Protein AF-A0AA39Q455-F1 (afdb_monomer_lite)

InterPro domains:
  IPR010255 Haem peroxidase superfamily [SSF48113] (11-137)
  IPR037120 Haem peroxidase domain superfamily, animal type [G3DSA:1.10.640.10] (2-141)

Structure (mmCIF, N/CA/C/O backbone):
data_AF-A0AA39Q455-F1
#
_entry.id   AF-A0AA39Q455-F1
#
loop_
_atom_site.group_PDB
_atom_site.id
_atom_site.type_symbol
_atom_site.label_atom_id
_atom_site.label_alt_id
_atom_site.label_comp_id
_atom_site.label_asym_id
_atom_site.label_entity_id
_atom_site.label_seq_id
_atom_site.pdbx_PDB_ins_code
_atom_site.Cartn_x
_atom_site.Cartn_y
_atom_site.Cartn_z
_atom_site.occupancy
_atom_site.B_iso_or_equiv
_atom_site.auth_seq_id
_atom_site.auth_comp_id
_atom_site.auth_asym_id
_atom_site.auth_atom_id
_atom_site.pdbx_PDB_model_num
ATOM 1 N N . MET A 1 1 ? 7.838 -0.134 3.500 1.00 52.12 1 MET A N 1
ATOM 2 C CA . MET A 1 1 ? 7.263 0.595 2.333 1.00 52.12 1 MET A CA 1
ATOM 3 C C . MET A 1 1 ? 6.695 1.902 2.846 1.00 52.12 1 MET A C 1
ATOM 5 O O . MET A 1 1 ? 5.846 1.881 3.728 1.00 52.12 1 MET A O 1
ATOM 9 N N . LYS A 1 2 ? 7.155 3.036 2.317 1.00 55.38 2 LYS A N 1
ATOM 10 C CA . LYS A 1 2 ? 6.952 4.347 2.952 1.00 55.38 2 LYS A CA 1
ATOM 11 C C . LYS A 1 2 ? 5.526 4.911 2.925 1.00 55.38 2 LYS A C 1
ATOM 13 O O . LYS A 1 2 ? 5.306 5.979 3.478 1.00 55.38 2 LYS A O 1
ATOM 18 N N . LEU A 1 3 ? 4.559 4.200 2.336 1.00 59.50 3 LEU A N 1
ATOM 19 C CA . LEU A 1 3 ? 3.139 4.492 2.567 1.00 59.50 3 LEU A CA 1
ATOM 20 C C . LEU A 1 3 ? 2.754 4.292 4.040 1.00 59.50 3 LEU A C 1
ATOM 22 O O . LEU A 1 3 ? 1.844 4.949 4.521 1.00 59.50 3 LEU A O 1
ATOM 26 N N . TYR A 1 4 ? 3.452 3.408 4.756 1.00 62.34 4 TYR A N 1
ATOM 27 C CA . TYR A 1 4 ? 3.014 2.923 6.065 1.00 62.34 4 TYR A CA 1
ATOM 28 C C . TYR A 1 4 ? 4.006 3.166 7.211 1.00 62.34 4 TYR A C 1
ATOM 30 O O . TYR A 1 4 ? 3.721 2.801 8.345 1.00 62.34 4 TYR A O 1
ATOM 38 N N . GLU A 1 5 ? 5.185 3.727 6.932 1.00 60.44 5 GLU A N 1
ATOM 39 C CA . GLU A 1 5 ? 6.242 3.960 7.928 1.00 60.44 5 GLU A CA 1
ATOM 40 C C . GLU A 1 5 ? 6.511 5.461 8.066 1.00 60.44 5 GLU A C 1
ATOM 42 O O . GLU A 1 5 ? 7.233 6.026 7.245 1.00 60.44 5 GLU A O 1
ATOM 47 N N . SER A 1 6 ? 5.877 6.109 9.054 1.00 55.78 6 SER A N 1
ATOM 48 C CA . SER A 1 6 ? 6.218 7.420 9.658 1.00 55.78 6 SER A CA 1
ATOM 49 C C . SER A 1 6 ? 5.023 7.974 10.454 1.00 55.78 6 SER A C 1
ATOM 51 O O . SER A 1 6 ? 3.906 7.479 10.311 1.00 55.78 6 SER A O 1
ATOM 53 N N . GLU A 1 7 ? 5.221 9.056 11.220 1.00 60.59 7 GLU A N 1
ATOM 54 C CA . GLU A 1 7 ? 4.127 9.876 11.781 1.00 60.59 7 GLU A CA 1
ATOM 55 C C . GLU A 1 7 ? 3.102 10.310 10.712 1.00 60.59 7 GLU A C 1
ATOM 57 O O . GLU A 1 7 ? 1.908 10.431 10.993 1.00 60.59 7 GLU A O 1
ATOM 62 N N . GLY A 1 8 ? 3.542 10.458 9.456 1.00 65.88 8 GLY A N 1
ATOM 63 C CA . GLY A 1 8 ? 2.684 10.796 8.322 1.00 65.88 8 GLY A CA 1
ATOM 64 C C . GLY A 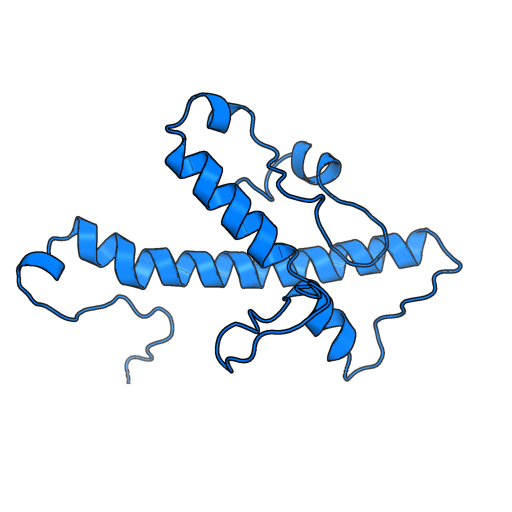1 8 ? 1.677 9.706 7.941 1.00 65.88 8 GLY A C 1
ATOM 65 O O . GLY A 1 8 ? 0.649 10.021 7.344 1.00 65.88 8 GLY A O 1
ATOM 66 N N . ALA A 1 9 ? 1.901 8.444 8.331 1.00 69.50 9 ALA A N 1
ATOM 67 C CA . ALA A 1 9 ? 0.949 7.357 8.085 1.00 69.50 9 ALA A CA 1
ATOM 68 C C . ALA A 1 9 ? -0.388 7.585 8.814 1.00 69.50 9 ALA A C 1
ATOM 70 O O . ALA A 1 9 ? -1.439 7.181 8.327 1.00 69.50 9 ALA A O 1
ATOM 71 N N . THR A 1 10 ? -0.373 8.283 9.952 1.00 77.62 10 THR A N 1
ATOM 72 C CA . THR A 1 10 ? -1.593 8.623 10.700 1.00 77.62 10 THR A CA 1
ATOM 73 C C . THR A 1 10 ? -2.429 9.686 9.986 1.00 77.62 10 THR A C 1
ATOM 75 O O . THR A 1 10 ? -3.652 9.672 10.109 1.00 77.62 10 THR A O 1
ATOM 78 N N . LEU A 1 11 ? -1.789 10.587 9.231 1.00 82.19 11 LEU A N 1
ATOM 79 C CA . LEU A 1 11 ? -2.453 11.684 8.513 1.00 82.19 11 LEU A CA 1
ATOM 80 C C . LEU A 1 11 ? -3.237 11.191 7.294 1.00 82.19 11 LEU A C 1
ATOM 82 O O . LEU A 1 11 ? -4.275 11.747 6.952 1.00 82.19 11 LEU A O 1
ATOM 86 N N . ILE A 1 12 ? -2.745 10.140 6.640 1.00 85.44 12 ILE A N 1
ATOM 87 C CA . ILE A 1 12 ? -3.337 9.611 5.407 1.00 85.44 12 ILE A CA 1
ATOM 88 C C . ILE A 1 12 ? -4.484 8.614 5.649 1.00 85.44 12 ILE A C 1
ATOM 90 O O . ILE A 1 12 ? -5.101 8.158 4.688 1.00 85.44 12 ILE A O 1
ATOM 94 N N . ARG A 1 13 ? -4.776 8.263 6.907 1.00 86.88 13 ARG A N 1
ATOM 95 C CA . ARG A 1 13 ? -5.835 7.312 7.287 1.00 86.88 13 ARG A CA 1
ATOM 96 C C . ARG A 1 13 ? -7.176 8.015 7.496 1.00 86.88 13 ARG A C 1
ATOM 98 O O . ARG A 1 13 ? -7.215 9.109 8.056 1.00 86.88 13 ARG A O 1
ATOM 105 N N . ARG A 1 14 ? -8.277 7.359 7.104 1.00 84.06 14 ARG A N 1
ATOM 106 C CA . ARG A 1 14 ? -9.645 7.884 7.299 1.00 84.06 14 ARG A CA 1
ATOM 107 C C . ARG A 1 14 ? -10.172 7.687 8.724 1.00 84.06 14 ARG A C 1
ATOM 109 O O . ARG A 1 14 ? -10.928 8.531 9.192 1.00 84.06 14 ARG A O 1
ATOM 116 N N . LYS A 1 15 ? -9.746 6.619 9.417 1.00 83.69 15 LYS A N 1
ATOM 117 C CA . LYS A 1 15 ? -10.165 6.256 10.792 1.00 83.69 15 LYS A CA 1
ATOM 118 C C . LYS A 1 15 ? -11.685 6.096 10.966 1.00 83.69 15 LYS A C 1
ATOM 120 O O . LYS A 1 15 ? -12.235 6.326 12.045 1.00 83.69 15 LYS A O 1
ATOM 125 N N . ASP A 1 16 ? -12.362 5.697 9.896 1.00 82.06 16 ASP A N 1
ATOM 126 C CA . ASP A 1 16 ? -13.804 5.450 9.846 1.00 82.06 16 ASP A CA 1
ATOM 127 C C . ASP A 1 16 ? -14.179 4.019 10.285 1.00 82.06 16 ASP A C 1
ATOM 129 O O . ASP A 1 16 ? -15.362 3.695 10.340 1.00 82.06 16 ASP A O 1
ATOM 133 N N . GLY A 1 17 ? -13.199 3.174 10.640 1.00 80.56 17 GLY A N 1
ATOM 134 C CA . GLY A 1 17 ? -13.413 1.766 10.999 1.00 80.56 17 GLY A CA 1
ATOM 135 C C . GLY A 1 17 ? -13.256 0.812 9.814 1.00 80.56 17 GLY A C 1
ATOM 136 O O . GLY A 1 17 ? -13.402 -0.400 9.977 1.00 80.56 17 GLY A O 1
ATOM 137 N N . THR A 1 18 ? -12.961 1.344 8.622 1.00 79.88 18 THR A N 1
ATOM 138 C CA . THR A 1 18 ? -12.782 0.554 7.397 1.00 79.88 18 THR A CA 1
ATOM 139 C C . THR A 1 18 ? -11.322 0.208 7.103 1.00 79.88 18 THR A C 1
ATOM 141 O O . THR A 1 18 ? -11.056 -0.590 6.209 1.00 79.88 18 THR A O 1
ATOM 144 N N . GLY A 1 19 ? -10.359 0.807 7.814 1.00 82.44 19 GLY A N 1
ATOM 145 C CA . GLY A 1 19 ? -8.925 0.598 7.585 1.00 82.44 19 GLY A CA 1
ATOM 146 C C . GLY A 1 19 ? -8.403 1.195 6.268 1.00 82.44 19 GLY A C 1
ATOM 147 O O . GLY A 1 19 ? -7.289 0.871 5.833 1.00 82.44 19 GLY A O 1
ATOM 148 N N . ARG A 1 20 ? -9.193 2.061 5.615 1.00 85.31 20 ARG A N 1
ATOM 149 C CA . ARG A 1 20 ? -8.872 2.698 4.328 1.00 85.31 20 ARG A CA 1
ATOM 150 C C . ARG A 1 20 ? -7.996 3.948 4.487 1.00 85.31 20 ARG A C 1
ATOM 152 O O . ARG A 1 20 ? -8.044 4.676 5.486 1.00 85.31 20 ARG A O 1
ATOM 159 N N . LEU A 1 21 ? -7.218 4.226 3.447 1.00 87.00 21 LEU A N 1
ATOM 160 C CA . LEU A 1 21 ? -6.502 5.485 3.252 1.00 87.00 21 LEU A CA 1
ATOM 161 C C . LEU A 1 21 ? -7.390 6.494 2.510 1.00 87.00 21 LEU A C 1
ATOM 163 O O . LEU A 1 21 ? -8.386 6.126 1.885 1.00 87.00 21 LEU A O 1
ATOM 167 N N . TRP A 1 22 ? -7.013 7.771 2.540 1.00 86.19 22 TRP A N 1
ATOM 168 C CA . TRP A 1 22 ? -7.564 8.765 1.615 1.00 86.19 22 TRP A CA 1
ATOM 169 C C . TRP A 1 22 ? -7.229 8.413 0.157 1.00 86.19 22 TRP A C 1
ATOM 171 O O . TRP A 1 22 ? -6.323 7.625 -0.119 1.00 86.19 22 TRP A O 1
ATOM 181 N N . GLU A 1 23 ? -7.994 8.957 -0.786 1.00 84.81 23 GLU A N 1
ATOM 182 C CA . GLU A 1 23 ? -7.813 8.666 -2.210 1.00 84.81 23 GLU A CA 1
ATOM 183 C C . GLU A 1 23 ? -6.543 9.329 -2.752 1.00 84.81 23 GLU A C 1
ATOM 185 O O . GLU A 1 23 ? -6.300 10.507 -2.505 1.00 84.81 23 GLU A O 1
ATOM 190 N N . ASP A 1 24 ? -5.744 8.556 -3.496 1.00 83.88 24 ASP A N 1
ATOM 191 C CA . ASP A 1 24 ? -4.540 9.011 -4.200 1.00 83.88 24 ASP A CA 1
ATOM 192 C C . ASP A 1 24 ? -3.525 9.776 -3.320 1.00 83.88 24 ASP A C 1
ATOM 194 O O . ASP A 1 24 ? -2.888 10.733 -3.762 1.00 83.88 24 ASP A O 1
ATOM 198 N N . VAL A 1 25 ? -3.328 9.325 -2.072 1.00 84.06 25 VAL A N 1
ATOM 199 C CA . VAL A 1 25 ? -2.396 9.943 -1.109 1.00 84.06 25 VAL A CA 1
ATOM 200 C C . VAL A 1 25 ? -1.126 9.125 -0.858 1.00 84.06 25 VAL A C 1
ATOM 202 O O . VAL A 1 25 ? -1.117 7.893 -0.883 1.00 84.06 25 VAL A O 1
ATOM 205 N N . PHE A 1 26 ? -0.044 9.827 -0.520 1.00 84.12 26 PHE A N 1
ATOM 206 C CA . PHE A 1 26 ? 1.188 9.257 0.026 1.00 84.12 26 PHE A CA 1
ATOM 207 C C . PHE A 1 26 ? 1.793 10.213 1.067 1.00 84.12 26 PHE A C 1
ATOM 209 O O . PHE A 1 26 ? 1.624 11.425 0.973 1.00 84.12 26 PHE A O 1
ATOM 216 N N . ALA A 1 27 ? 2.488 9.675 2.074 1.00 83.44 27 ALA A N 1
ATOM 217 C CA . ALA A 1 27 ? 2.910 10.446 3.250 1.00 83.44 27 ALA A CA 1
ATOM 218 C C . ALA A 1 27 ? 4.326 11.060 3.170 1.00 83.44 27 ALA A C 1
ATOM 220 O O . ALA A 1 27 ? 4.632 11.981 3.922 1.00 83.44 27 ALA A O 1
ATOM 221 N N . ASP A 1 28 ? 5.217 10.558 2.304 1.00 84.31 28 ASP A N 1
ATOM 222 C CA . ASP A 1 28 ? 6.635 10.966 2.306 1.00 84.31 28 ASP A CA 1
ATOM 223 C C . ASP A 1 28 ? 6.920 12.109 1.313 1.00 84.31 28 ASP A C 1
ATOM 225 O O . ASP A 1 28 ? 6.785 11.950 0.099 1.00 84.31 28 ASP A O 1
ATOM 229 N N . SER A 1 29 ? 7.402 13.246 1.822 1.00 83.12 29 SER A N 1
ATOM 230 C CA . SER A 1 29 ? 7.781 14.422 1.025 1.00 83.12 29 SER A CA 1
ATOM 231 C C . SER A 1 29 ? 9.024 14.207 0.153 1.00 83.12 29 SER A C 1
ATOM 233 O O . SER A 1 29 ? 9.200 14.890 -0.857 1.00 83.12 29 SER A O 1
ATOM 235 N N . ARG A 1 30 ? 9.881 13.224 0.467 1.00 85.56 30 ARG A N 1
ATOM 236 C CA . ARG A 1 30 ? 11.064 12.898 -0.356 1.00 85.56 30 ARG A CA 1
ATOM 237 C C . ARG A 1 30 ? 10.694 12.406 -1.750 1.00 85.56 30 ARG A C 1
ATOM 239 O O . ARG A 1 30 ? 11.506 12.501 -2.664 1.00 85.56 30 ARG A O 1
ATOM 246 N N . LEU A 1 31 ? 9.477 11.897 -1.917 1.00 83.25 31 LEU A N 1
ATOM 247 C CA . LEU A 1 31 ? 8.970 11.411 -3.197 1.00 83.25 31 LEU A CA 1
ATOM 248 C C . LEU A 1 31 ? 8.769 12.540 -4.205 1.00 83.25 31 LEU A C 1
ATOM 250 O O . LEU A 1 31 ? 8.920 12.312 -5.398 1.00 83.25 31 LEU A O 1
ATOM 254 N N . LEU A 1 32 ? 8.540 13.769 -3.737 1.00 86.19 32 LEU A N 1
ATOM 255 C CA . LEU A 1 32 ? 8.443 14.943 -4.607 1.00 86.19 32 LEU A CA 1
ATOM 256 C C . LEU A 1 32 ? 9.766 15.260 -5.325 1.00 86.19 32 LEU A C 1
ATOM 258 O O . LEU A 1 32 ? 9.759 15.953 -6.335 1.00 86.19 32 LEU A O 1
ATOM 262 N N . HIS A 1 33 ? 10.887 14.727 -4.828 1.00 89.06 33 HIS A N 1
ATOM 263 C CA . HIS A 1 33 ? 12.212 14.855 -5.441 1.00 89.06 33 HIS A CA 1
ATOM 264 C C . HIS A 1 33 ? 12.594 13.632 -6.295 1.00 89.06 33 HIS A C 1
ATOM 266 O O . HIS A 1 33 ? 13.696 13.574 -6.836 1.00 89.06 33 HIS A O 1
ATOM 272 N N . MET A 1 34 ? 11.714 12.631 -6.391 1.00 90.62 34 MET A N 1
ATOM 273 C CA . MET A 1 34 ? 11.905 11.442 -7.219 1.00 90.62 34 MET A CA 1
ATOM 274 C C . MET A 1 34 ? 11.237 11.622 -8.590 1.00 90.62 34 MET A C 1
ATOM 276 O O . MET A 1 34 ? 10.344 12.456 -8.741 1.00 90.62 34 MET A O 1
ATOM 280 N N . PRO A 1 35 ? 11.639 10.845 -9.613 1.00 92.88 35 PRO A N 1
ATOM 281 C CA . PRO A 1 35 ? 10.956 10.862 -10.901 1.00 92.88 35 PRO A CA 1
ATOM 282 C C . PRO A 1 35 ? 9.461 10.556 -10.742 1.00 92.88 35 PRO A C 1
ATOM 284 O O . PRO A 1 35 ? 9.070 9.721 -9.924 1.00 92.88 35 PRO A O 1
ATOM 287 N N . ALA A 1 36 ? 8.631 11.186 -11.580 1.00 89.81 36 ALA A N 1
ATOM 288 C CA . ALA A 1 36 ? 7.170 11.076 -11.522 1.00 89.81 36 ALA A CA 1
ATOM 289 C C . ALA A 1 36 ? 6.652 9.623 -11.567 1.00 89.81 36 ALA A C 1
ATOM 291 O O . ALA A 1 36 ? 5.595 9.330 -11.012 1.00 89.81 36 ALA A O 1
ATOM 292 N N . ALA A 1 37 ? 7.421 8.701 -12.160 1.00 91.06 37 ALA A N 1
ATOM 293 C CA . ALA A 1 37 ? 7.127 7.270 -12.165 1.00 91.06 37 ALA A CA 1
ATOM 294 C C . ALA A 1 37 ? 7.020 6.672 -10.748 1.00 91.06 37 ALA A C 1
ATOM 296 O O . ALA A 1 37 ? 6.123 5.872 -10.487 1.00 91.06 37 ALA A O 1
ATOM 297 N N . SER A 1 38 ? 7.880 7.095 -9.814 1.00 89.81 38 SER A N 1
ATOM 298 C CA . SER A 1 38 ? 7.839 6.637 -8.420 1.00 89.81 38 SER A CA 1
ATOM 299 C C . SER A 1 38 ? 6.549 7.076 -7.726 1.00 89.81 38 SER A C 1
ATOM 301 O O . SER A 1 38 ? 5.922 6.286 -7.022 1.00 89.81 38 SER A O 1
ATOM 303 N N . CYS A 1 39 ? 6.122 8.320 -7.959 1.00 88.31 39 CYS A N 1
ATOM 304 C CA . CYS A 1 39 ? 4.873 8.854 -7.416 1.00 88.31 39 CYS A CA 1
ATOM 305 C C . CYS A 1 39 ? 3.653 8.145 -8.018 1.00 88.31 39 CYS A C 1
ATOM 307 O O . CYS A 1 39 ? 2.750 7.754 -7.282 1.00 88.31 39 CYS A O 1
ATOM 309 N N . ALA A 1 40 ? 3.650 7.914 -9.334 1.00 90.12 40 ALA A N 1
ATOM 310 C CA . ALA A 1 40 ? 2.573 7.200 -10.015 1.00 90.12 40 ALA A CA 1
ATOM 311 C C . ALA A 1 40 ? 2.407 5.765 -9.487 1.00 90.12 40 ALA A C 1
ATOM 313 O O . ALA A 1 40 ? 1.287 5.337 -9.207 1.00 90.12 40 ALA A O 1
ATOM 314 N N . LEU A 1 41 ? 3.512 5.041 -9.275 1.00 87.81 41 LEU A N 1
ATOM 315 C CA . LEU A 1 41 ? 3.476 3.694 -8.701 1.00 87.81 41 LEU A CA 1
ATOM 316 C C . LEU A 1 41 ? 2.881 3.694 -7.286 1.00 87.81 41 LEU A C 1
ATOM 318 O O . LEU A 1 41 ? 2.105 2.811 -6.934 1.00 87.81 41 LEU A O 1
ATOM 322 N N . LEU A 1 42 ? 3.205 4.698 -6.473 1.00 86.81 42 LEU A N 1
ATOM 323 C CA . LEU A 1 42 ? 2.665 4.807 -5.118 1.00 86.81 42 LEU A CA 1
ATOM 324 C C . LEU A 1 42 ? 1.171 5.115 -5.097 1.00 86.81 42 LEU A C 1
ATOM 326 O O . LEU A 1 42 ? 0.466 4.543 -4.272 1.00 86.81 42 LEU A O 1
ATOM 330 N N . VAL A 1 43 ? 0.681 5.945 -6.019 1.00 87.56 43 VAL A N 1
ATOM 331 C CA . VAL A 1 43 ? -0.761 6.169 -6.198 1.00 87.56 43 VAL A CA 1
ATOM 332 C C . VAL A 1 43 ? -1.461 4.862 -6.580 1.00 87.56 43 VAL A C 1
ATOM 334 O O . VAL A 1 43 ? -2.484 4.520 -5.992 1.00 87.56 43 VAL A O 1
ATOM 337 N N . LEU A 1 44 ? -0.881 4.066 -7.485 1.00 86.19 44 LEU A N 1
ATOM 338 C CA . LEU A 1 44 ? -1.420 2.745 -7.833 1.00 86.19 44 LEU A CA 1
ATOM 339 C C . LEU A 1 44 ? -1.461 1.792 -6.630 1.00 86.19 44 LEU A C 1
ATOM 341 O O . LEU A 1 44 ? -2.434 1.064 -6.453 1.00 86.19 44 LEU A O 1
ATOM 345 N N . LEU A 1 45 ? -0.442 1.813 -5.772 1.00 85.50 45 LEU A N 1
ATOM 346 C CA . LEU A 1 45 ? -0.394 0.964 -4.579 1.00 85.50 45 LEU A CA 1
ATOM 347 C C . LEU A 1 45 ? -1.295 1.473 -3.443 1.00 85.50 45 LEU A C 1
ATOM 349 O O . LEU A 1 45 ? -1.805 0.662 -2.670 1.00 85.50 45 LEU A O 1
ATOM 353 N N . CYS A 1 46 ? -1.535 2.786 -3.364 1.00 85.50 46 CYS A N 1
ATOM 354 C CA . CYS A 1 46 ? -2.566 3.390 -2.515 1.00 85.50 46 CYS A CA 1
ATOM 355 C C . CYS A 1 46 ? -3.956 2.922 -2.963 1.00 85.50 46 CYS A C 1
ATOM 357 O O . CYS A 1 46 ? -4.755 2.456 -2.152 1.00 85.50 46 CYS A O 1
ATOM 359 N N . ARG A 1 47 ? -4.206 2.925 -4.277 1.00 84.94 47 ARG A N 1
ATOM 360 C CA . ARG A 1 47 ? -5.414 2.340 -4.857 1.00 84.94 47 ARG A CA 1
ATOM 361 C C . ARG A 1 47 ? -5.513 0.845 -4.561 1.00 84.94 47 ARG A C 1
ATOM 363 O O . ARG A 1 47 ? -6.573 0.415 -4.150 1.00 84.94 47 ARG A O 1
ATOM 370 N N . ASN A 1 48 ? -4.446 0.055 -4.656 1.00 82.06 48 ASN A N 1
ATOM 371 C CA . ASN A 1 48 ? -4.503 -1.371 -4.296 1.00 82.06 48 ASN A CA 1
ATOM 372 C C . ASN A 1 48 ? -4.866 -1.612 -2.812 1.00 82.06 48 ASN A C 1
ATOM 374 O O . ASN A 1 48 ? -5.575 -2.564 -2.496 1.00 82.06 48 ASN A O 1
ATOM 378 N N . HIS A 1 49 ? -4.428 -0.731 -1.903 1.00 82.81 49 HIS A N 1
ATOM 379 C CA . HIS A 1 49 ? -4.844 -0.756 -0.491 1.00 82.81 49 HIS A CA 1
ATOM 380 C C . HIS A 1 49 ? -6.331 -0.415 -0.326 1.00 82.81 49 HIS A C 1
ATOM 382 O O . HIS A 1 49 ? -7.025 -1.046 0.468 1.00 82.81 49 HIS A O 1
ATOM 388 N N . ASN A 1 50 ? -6.812 0.578 -1.080 1.00 77.50 50 ASN A N 1
ATOM 389 C CA . ASN A 1 50 ? -8.145 1.161 -0.925 1.00 77.50 50 ASN A CA 1
ATOM 390 C C . ASN A 1 50 ? -9.245 0.533 -1.780 1.00 77.50 50 ASN A C 1
ATOM 392 O O . ASN A 1 50 ? -10.409 0.724 -1.437 1.00 77.50 50 ASN A O 1
ATOM 396 N N . ILE A 1 51 ? -8.919 -0.073 -2.929 1.00 62.19 51 ILE A N 1
ATOM 397 C CA . ILE A 1 51 ? -9.857 -0.152 -4.055 1.00 62.19 51 ILE A CA 1
ATOM 398 C C . ILE A 1 51 ? -11.117 -0.852 -3.603 1.00 62.19 51 ILE A C 1
ATOM 400 O O . ILE A 1 51 ? -11.065 -2.017 -3.265 1.00 62.19 51 ILE A O 1
ATOM 404 N N . CYS A 1 52 ? -12.206 -0.089 -3.648 1.00 34.91 52 CYS A N 1
ATOM 405 C CA . CYS A 1 52 ? -13.586 -0.454 -3.887 1.00 34.91 52 CYS A CA 1
ATOM 406 C C . CYS A 1 52 ? -13.874 0.113 -5.278 1.00 34.91 52 CYS A C 1
ATOM 408 O O . CYS A 1 52 ? -14.167 1.300 -5.417 1.00 34.91 52 CYS A O 1
ATOM 410 N N . LEU A 1 53 ? -13.710 -0.678 -6.337 1.00 31.75 53 LEU A N 1
ATOM 411 C CA . LEU A 1 53 ? -14.203 -0.267 -7.649 1.00 31.75 53 LEU A CA 1
ATOM 412 C C . LEU A 1 53 ? -15.683 -0.630 -7.714 1.00 31.75 53 LEU A C 1
ATOM 414 O O . LEU A 1 53 ? -16.075 -1.646 -8.273 1.00 31.75 53 LEU A O 1
ATOM 418 N N . CYS A 1 54 ? -16.509 0.243 -7.145 1.00 27.58 54 CYS A N 1
ATOM 419 C CA . CYS A 1 54 ? -17.862 0.437 -7.635 1.00 27.58 54 CYS A CA 1
ATOM 420 C C . CYS A 1 54 ? -17.871 1.744 -8.433 1.00 27.58 54 CYS A C 1
ATOM 422 O O . CYS A 1 54 ? -18.452 2.745 -8.017 1.00 27.58 54 CYS A O 1
ATOM 424 N N . PHE A 1 55 ? -17.204 1.753 -9.594 1.00 30.66 55 PHE A N 1
ATOM 425 C CA . PHE A 1 55 ? -17.623 2.686 -10.633 1.00 30.66 55 PHE A CA 1
ATOM 426 C C . PHE A 1 55 ? -18.919 2.118 -11.198 1.00 30.66 55 PHE A C 1
ATOM 428 O O . PHE A 1 55 ? -18.939 1.173 -11.987 1.00 30.66 55 PHE A O 1
ATOM 435 N N . SER A 1 56 ? -20.020 2.642 -10.673 1.00 38.53 56 SER A N 1
ATOM 436 C CA . SER A 1 56 ? -21.353 2.420 -11.199 1.00 38.53 56 SER A CA 1
ATOM 437 C C . SER A 1 56 ? -21.325 2.556 -12.728 1.00 38.53 56 SER A C 1
ATOM 439 O O . SER A 1 56 ? -20.912 3.592 -13.240 1.00 38.53 56 SER A O 1
ATOM 441 N N . LYS A 1 57 ? -21.857 1.528 -13.409 1.00 36.09 57 LYS A N 1
ATOM 442 C CA . LYS A 1 57 ? -22.306 1.479 -14.817 1.00 36.09 57 LYS A CA 1
ATOM 443 C C . LYS A 1 57 ? -21.298 0.941 -15.858 1.00 36.09 57 LYS A C 1
ATOM 445 O O . LYS A 1 57 ? -20.409 1.633 -16.328 1.00 36.09 57 LYS A O 1
ATOM 450 N N . ALA A 1 58 ? -21.620 -0.273 -16.318 1.00 38.06 58 ALA A N 1
ATOM 451 C CA . ALA A 1 58 ? -21.630 -0.694 -17.723 1.00 38.06 58 ALA A CA 1
ATOM 452 C C . ALA A 1 58 ? -20.314 -0.656 -18.529 1.00 38.06 58 ALA A C 1
ATOM 454 O O . ALA A 1 58 ? -20.174 0.162 -19.427 1.00 38.06 58 ALA A O 1
ATOM 455 N N . PHE A 1 59 ? -19.445 -1.655 -18.346 1.00 32.41 59 PHE A N 1
ATOM 456 C CA . PHE A 1 59 ? -19.023 -2.520 -19.461 1.00 32.41 59 PHE A CA 1
ATOM 457 C C . PHE A 1 59 ? -18.398 -3.812 -18.917 1.00 32.41 59 PHE A C 1
ATOM 459 O O . PHE A 1 59 ? -17.599 -3.791 -17.986 1.00 32.41 59 PHE A O 1
ATOM 466 N N . SER A 1 60 ? -18.816 -4.948 -19.465 1.00 40.91 60 SER A N 1
ATOM 467 C CA . SER A 1 60 ? -18.416 -6.285 -19.040 1.00 40.91 60 SER A CA 1
ATOM 468 C C . SER A 1 60 ? -16.967 -6.599 -19.415 1.00 40.91 60 SER A C 1
ATOM 470 O O . SER A 1 60 ? -16.620 -6.496 -20.588 1.00 40.91 60 SER A O 1
ATOM 472 N N . CYS A 1 61 ? -16.161 -7.087 -18.474 1.00 32.38 61 CYS A N 1
ATOM 473 C CA . CYS A 1 61 ? -15.168 -8.139 -18.725 1.00 32.38 61 CYS A CA 1
ATOM 474 C C . CYS A 1 61 ? -14.652 -8.680 -17.385 1.00 32.38 61 CYS A C 1
ATOM 476 O O . CYS A 1 61 ? -14.448 -7.940 -16.425 1.00 32.38 61 CYS A O 1
ATOM 478 N N . ALA A 1 62 ? -14.514 -9.997 -17.315 1.00 40.75 62 ALA A N 1
ATOM 479 C CA . ALA A 1 62 ? -14.372 -10.791 -16.102 1.00 40.75 62 ALA A CA 1
ATOM 480 C C . ALA A 1 62 ? -12.981 -10.724 -15.432 1.00 40.75 62 ALA A C 1
ATOM 482 O O . ALA A 1 62 ? -12.720 -11.513 -14.532 1.00 40.75 62 ALA A O 1
ATOM 483 N N . ASP A 1 63 ? -12.133 -9.752 -15.792 1.00 41.66 63 ASP A N 1
ATOM 484 C CA . ASP A 1 63 ? -10.733 -9.679 -15.337 1.00 41.66 63 ASP A CA 1
ATOM 485 C C . ASP A 1 63 ? -10.384 -8.382 -14.573 1.00 41.66 63 ASP A C 1
ATOM 487 O O . ASP A 1 63 ? -9.251 -8.204 -14.132 1.00 41.66 63 ASP A O 1
ATOM 491 N N . ALA A 1 64 ? -11.345 -7.472 -14.364 1.00 43.09 64 ALA A N 1
ATOM 492 C CA . ALA A 1 64 ? -11.115 -6.180 -13.694 1.00 43.09 64 ALA A CA 1
ATOM 493 C C . ALA A 1 64 ? -11.708 -6.076 -12.275 1.00 43.09 64 ALA A C 1
ATOM 495 O O . ALA A 1 64 ? -11.739 -4.992 -11.690 1.00 43.09 64 ALA A O 1
ATOM 496 N N . CYS A 1 65 ? -12.145 -7.190 -11.677 1.00 40.88 65 CYS A N 1
ATOM 497 C CA . CYS A 1 65 ? -12.409 -7.240 -10.239 1.00 40.88 65 CYS A CA 1
ATOM 498 C C . CYS A 1 65 ? -11.069 -7.374 -9.503 1.00 40.88 65 CYS A C 1
ATOM 500 O O . CYS A 1 65 ? -10.720 -8.442 -8.997 1.00 40.88 65 CYS A O 1
ATOM 502 N N . VAL A 1 66 ? -10.291 -6.287 -9.468 1.00 41.94 66 VAL A N 1
ATOM 503 C CA . VAL A 1 66 ? -9.158 -6.177 -8.546 1.00 41.94 66 VAL A CA 1
ATOM 504 C C . VAL A 1 66 ? -9.747 -6.110 -7.145 1.00 41.94 66 VAL A C 1
ATOM 506 O O . VAL A 1 66 ? -10.204 -5.090 -6.645 1.00 41.94 66 VAL A O 1
ATOM 509 N N . GLN A 1 67 ? -9.818 -7.306 -6.595 1.00 46.91 67 GLN A N 1
ATOM 510 C CA . GLN A 1 67 ? -10.052 -7.705 -5.233 1.00 46.91 67 GLN A CA 1
ATOM 511 C C . GLN A 1 67 ? -9.639 -6.628 -4.201 1.00 46.91 67 GLN A C 1
ATOM 513 O O . GLN A 1 67 ? -8.479 -6.530 -3.819 1.00 46.91 67 GLN A O 1
ATOM 518 N N . CYS A 1 68 ? -10.627 -5.894 -3.687 1.00 56.59 68 CYS A N 1
ATOM 519 C CA . CYS A 1 68 ? -10.515 -4.936 -2.589 1.00 56.59 68 CYS A CA 1
ATOM 520 C C . CYS A 1 68 ? -9.919 -5.597 -1.338 1.00 56.59 68 CYS A C 1
ATOM 522 O O . CYS A 1 68 ? -10.588 -6.434 -0.741 1.00 56.59 68 CYS A O 1
ATOM 524 N N . ILE A 1 69 ? -8.690 -5.294 -0.911 1.00 61.53 69 ILE A N 1
ATOM 525 C CA . ILE A 1 69 ? -8.115 -6.023 0.236 1.00 61.53 69 ILE A CA 1
ATOM 526 C C . ILE A 1 69 ? -8.858 -5.651 1.533 1.00 61.53 69 ILE A C 1
ATOM 528 O O . ILE A 1 69 ? -9.355 -6.548 2.208 1.00 61.53 69 ILE A O 1
ATOM 532 N N . ALA A 1 70 ? -9.033 -4.356 1.826 1.00 58.62 70 ALA A N 1
ATOM 533 C CA . ALA A 1 70 ? -9.746 -3.903 3.027 1.00 58.62 70 ALA A CA 1
ATOM 534 C C . ALA A 1 70 ? -11.237 -4.299 3.017 1.00 58.62 70 ALA A C 1
ATOM 536 O O . ALA A 1 70 ? -11.744 -4.856 3.990 1.00 58.62 70 ALA A O 1
ATOM 537 N N . ASP A 1 71 ? -11.937 -4.100 1.894 1.00 69.00 71 ASP A N 1
ATOM 538 C CA . ASP A 1 71 ? -13.368 -4.430 1.831 1.00 69.00 71 ASP A CA 1
ATOM 539 C C . ASP A 1 71 ? -13.622 -5.925 1.840 1.00 69.00 71 ASP A C 1
ATOM 541 O O . ASP A 1 71 ? -14.619 -6.368 2.396 1.00 69.00 71 ASP A O 1
ATOM 545 N N . LYS A 1 72 ? -12.7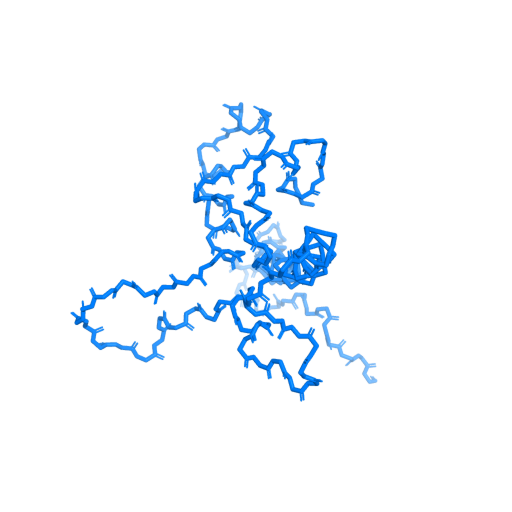37 -6.732 1.250 1.00 70.88 72 LYS A N 1
ATOM 546 C CA . LYS A 1 72 ? -12.920 -8.180 1.315 1.00 70.88 72 LYS A CA 1
ATOM 547 C C . LYS A 1 72 ? -12.625 -8.732 2.689 1.00 70.88 72 LYS A C 1
ATOM 549 O O . LYS A 1 72 ? -13.279 -9.694 3.056 1.00 70.88 72 LYS A O 1
ATOM 554 N N . ILE A 1 73 ? -11.728 -8.121 3.461 1.00 73.62 73 ILE A N 1
ATOM 555 C CA . ILE A 1 73 ? -11.579 -8.472 4.878 1.00 73.62 73 ILE A CA 1
ATOM 556 C C . ILE A 1 73 ? -12.906 -8.219 5.615 1.00 73.62 73 ILE A C 1
ATOM 558 O O . ILE A 1 73 ? -13.377 -9.097 6.336 1.00 73.62 73 ILE A O 1
ATOM 562 N N . LEU A 1 74 ? -13.566 -7.083 5.355 1.00 72.62 74 LEU A N 1
ATOM 563 C CA . LEU A 1 74 ? -14.883 -6.769 5.926 1.00 72.62 74 LEU A CA 1
ATOM 564 C C . LEU A 1 74 ? -16.017 -7.681 5.425 1.00 72.62 74 LEU A C 1
ATOM 566 O O . LEU A 1 74 ? -16.911 -8.008 6.199 1.00 72.62 74 LEU A O 1
ATOM 570 N N . VAL A 1 75 ? -16.008 -8.072 4.147 1.00 77.06 75 VAL A N 1
ATOM 571 C CA . VAL A 1 75 ? -17.050 -8.923 3.541 1.00 77.06 75 VAL A CA 1
ATOM 572 C C . VAL A 1 75 ? -16.894 -10.387 3.939 1.00 77.06 75 VAL A C 1
ATOM 574 O O . VAL A 1 75 ? -17.896 -11.048 4.190 1.00 77.06 75 VAL A O 1
ATOM 577 N N . ILE A 1 76 ? -15.663 -10.903 3.973 1.00 78.31 76 ILE A N 1
ATOM 578 C CA . ILE A 1 76 ? -15.399 -12.318 4.250 1.00 78.31 76 ILE A CA 1
ATOM 579 C C . ILE A 1 76 ? -15.771 -12.648 5.695 1.00 78.31 76 ILE A C 1
ATOM 581 O O . ILE A 1 76 ? -16.397 -13.678 5.890 1.00 78.31 76 ILE A O 1
ATOM 585 N N . ASN A 1 77 ? -15.437 -11.774 6.661 1.00 80.50 77 ASN A N 1
ATOM 586 C CA . ASN A 1 77 ? -15.805 -11.797 8.092 1.00 80.50 77 ASN A CA 1
ATOM 587 C C . ASN A 1 77 ? -16.424 -13.110 8.637 1.00 80.50 77 ASN A C 1
ATOM 589 O O . ASN A 1 77 ? -17.499 -13.105 9.237 1.00 80.50 77 ASN A O 1
ATOM 593 N N . GLU A 1 78 ? -15.732 -14.239 8.458 1.00 79.62 78 GLU A N 1
ATOM 594 C CA . GLU A 1 78 ? -16.283 -15.581 8.717 1.00 79.62 78 GLU A CA 1
ATOM 595 C C . GLU A 1 78 ? -16.562 -15.807 10.208 1.00 79.62 78 GLU A C 1
ATOM 597 O O . GLU A 1 78 ? -17.462 -16.553 10.584 1.00 79.62 78 GLU A O 1
ATOM 602 N N . HIS A 1 79 ? -15.800 -15.117 11.058 1.00 81.44 79 HIS A N 1
ATOM 603 C CA . HIS A 1 79 ? -15.898 -15.182 12.513 1.00 81.44 79 HIS A CA 1
ATOM 604 C C . HIS A 1 79 ? -16.854 -14.132 13.105 1.00 81.44 79 HIS A C 1
ATOM 606 O O . HIS A 1 79 ? -17.093 -14.151 14.308 1.00 81.44 79 HIS A O 1
ATOM 612 N N . GLY A 1 80 ? -17.403 -13.218 12.294 1.00 82.25 80 GLY A N 1
ATOM 613 C CA . GLY A 1 80 ? -18.312 -12.168 12.768 1.00 82.25 80 GLY A CA 1
ATOM 614 C C . GLY A 1 80 ? -17.656 -11.101 13.656 1.00 82.25 80 GLY A C 1
ATOM 615 O O . GLY A 1 80 ? -18.357 -10.405 14.384 1.00 82.25 80 GLY A O 1
ATOM 616 N N . ASN A 1 81 ? -16.329 -10.958 13.605 1.00 82.19 81 ASN A N 1
ATOM 617 C CA . ASN A 1 81 ? -15.568 -10.040 14.459 1.00 82.19 81 ASN A CA 1
ATOM 618 C C . ASN A 1 81 ? -15.694 -8.570 14.034 1.00 82.19 81 ASN A C 1
ATOM 620 O O . ASN A 1 81 ? -15.535 -7.678 14.864 1.00 82.19 81 ASN A O 1
ATOM 624 N N . TYR A 1 82 ? -15.973 -8.302 12.755 1.00 81.94 82 TYR A N 1
ATOM 625 C CA . TYR A 1 82 ? -16.055 -6.937 12.231 1.00 81.94 82 TYR A CA 1
ATOM 626 C C . TYR A 1 82 ? -17.490 -6.423 12.155 1.00 81.94 82 TYR A C 1
ATOM 628 O O . TYR A 1 82 ? -18.392 -7.116 11.684 1.00 81.94 82 TYR A O 1
ATOM 636 N N . THR A 1 83 ? -17.689 -5.174 12.577 1.00 81.69 83 THR A N 1
ATOM 637 C CA . THR A 1 83 ? -18.992 -4.494 12.537 1.00 81.69 83 THR A CA 1
ATOM 638 C C . THR A 1 83 ? -18.894 -3.221 11.693 1.00 81.69 83 THR A C 1
ATOM 640 O O . THR A 1 83 ? -17.841 -2.595 11.623 1.00 81.69 83 THR A O 1
ATOM 643 N N . GLN A 1 84 ? -19.977 -2.844 11.004 1.00 74.69 84 GLN A N 1
ATOM 644 C CA . GLN A 1 84 ? -20.029 -1.616 10.188 1.00 74.69 84 GLN A CA 1
ATOM 645 C C . GLN A 1 84 ? -20.654 -0.426 10.930 1.00 74.69 84 GLN A C 1
ATOM 647 O O . GLN A 1 84 ? -20.407 0.728 10.592 1.00 74.69 84 GLN A O 1
ATOM 652 N N . THR A 1 85 ? -21.477 -0.700 11.939 1.00 81.88 85 THR A N 1
ATOM 653 C CA . THR A 1 85 ? -22.116 0.301 12.795 1.00 81.88 85 THR A CA 1
ATOM 654 C C . THR A 1 85 ? -21.376 0.396 14.122 1.00 81.88 85 THR A C 1
ATOM 656 O O . THR A 1 85 ? -21.342 -0.575 14.875 1.00 81.88 85 THR A O 1
ATOM 659 N N . PHE A 1 86 ? -20.821 1.566 14.429 1.00 80.25 86 PHE A N 1
ATOM 660 C CA . PHE A 1 86 ? -20.085 1.803 15.670 1.00 80.25 86 PHE A CA 1
ATOM 661 C C . PHE A 1 86 ? -20.855 2.754 16.584 1.00 80.25 86 PHE A C 1
ATOM 663 O O . PHE A 1 86 ? -21.243 3.841 16.157 1.00 80.25 86 PHE A O 1
ATOM 670 N N . THR A 1 87 ? -21.032 2.353 17.841 1.00 81.44 87 THR A N 1
ATOM 671 C CA . THR A 1 87 ? -21.526 3.230 18.918 1.00 81.44 87 THR A CA 1
ATOM 672 C C . THR A 1 87 ? -20.361 3.855 19.687 1.00 81.44 87 THR A C 1
ATOM 674 O O . THR A 1 87 ? -20.431 5.019 20.073 1.00 81.44 87 THR A O 1
ATOM 677 N N . ASP A 1 88 ? -19.266 3.103 19.845 1.00 86.44 88 ASP A N 1
ATOM 678 C CA . ASP A 1 88 ? -18.094 3.499 20.623 1.00 86.44 88 ASP A CA 1
ATOM 679 C C . ASP A 1 88 ? -16.910 3.869 19.718 1.00 86.44 88 ASP A C 1
ATOM 681 O O . ASP A 1 88 ? -16.567 3.163 18.770 1.00 86.44 88 ASP A O 1
ATOM 685 N N . GLU A 1 89 ? -16.232 4.967 20.047 1.00 86.81 89 GLU A N 1
ATOM 686 C CA . GLU A 1 89 ? -15.054 5.447 19.310 1.00 86.81 89 GLU A CA 1
ATOM 687 C C . GLU A 1 89 ? -13.856 4.491 19.450 1.00 86.81 89 GLU A C 1
ATOM 689 O O . GLU A 1 89 ? -13.105 4.266 18.502 1.00 86.81 89 GLU A O 1
ATOM 694 N N . VAL A 1 90 ? -13.689 3.892 20.633 1.00 89.38 90 VAL A N 1
ATOM 695 C CA . VAL A 1 90 ? -12.545 3.023 20.954 1.00 89.38 90 VAL A CA 1
ATOM 696 C C . VAL A 1 90 ? -12.576 1.736 20.128 1.00 89.38 90 VAL A C 1
ATOM 698 O O . VAL A 1 90 ? -11.547 1.328 19.592 1.00 89.38 90 VAL A O 1
ATOM 701 N N . SER A 1 91 ? -13.751 1.116 19.984 1.00 86.25 91 SER A N 1
ATOM 702 C CA . SER A 1 91 ? -13.910 -0.103 19.183 1.00 86.25 91 SER A CA 1
ATOM 703 C C . SER A 1 91 ? -13.734 0.175 17.691 1.00 86.25 91 SER A C 1
ATOM 705 O O . SER A 1 91 ? -13.111 -0.627 16.996 1.00 86.25 91 SER A O 1
ATOM 707 N N . ARG A 1 92 ? -14.183 1.344 17.211 1.00 87.62 92 ARG A N 1
ATOM 708 C CA . ARG A 1 92 ? -13.956 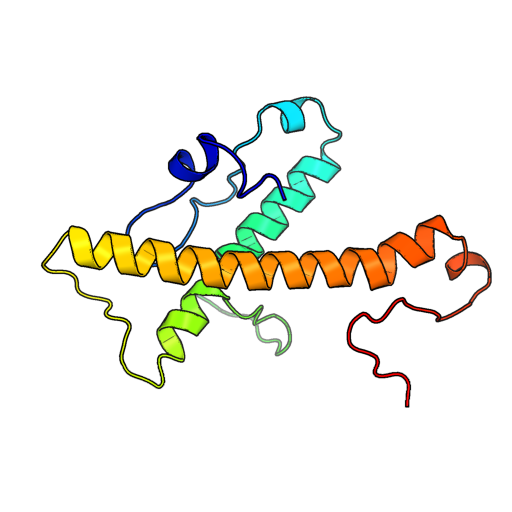1.778 15.827 1.00 87.62 92 ARG A CA 1
ATOM 709 C C . ARG A 1 92 ? -12.473 1.898 15.499 1.00 87.62 92 ARG A C 1
ATOM 711 O O . ARG A 1 92 ? -12.038 1.393 14.469 1.00 87.62 92 ARG A O 1
ATOM 718 N N . ILE A 1 93 ? -11.700 2.554 16.365 1.00 88.50 93 ILE A N 1
ATOM 719 C CA . ILE A 1 93 ? -10.257 2.741 16.155 1.00 88.50 93 ILE A CA 1
ATOM 720 C C . ILE A 1 93 ? -9.525 1.395 16.198 1.00 88.50 93 ILE A C 1
ATOM 722 O O . ILE A 1 93 ? -8.691 1.138 15.334 1.00 88.50 93 ILE A O 1
ATOM 726 N N . ALA A 1 94 ? -9.869 0.525 17.152 1.00 89.06 94 ALA A N 1
ATOM 727 C CA . ALA A 1 94 ? -9.260 -0.799 17.264 1.00 89.06 94 ALA A CA 1
ATOM 728 C C . ALA A 1 94 ? -9.495 -1.649 16.003 1.00 89.06 94 ALA A C 1
ATOM 730 O O . ALA A 1 94 ? -8.550 -2.225 15.462 1.00 89.06 94 ALA A O 1
ATOM 731 N N . GLN A 1 95 ? -10.731 -1.665 15.491 1.00 87.62 95 GLN A N 1
ATOM 732 C CA . GLN A 1 95 ? -11.057 -2.350 14.241 1.00 87.62 95 GLN A CA 1
ATOM 733 C C . GLN A 1 95 ? -10.322 -1.725 13.041 1.00 87.62 95 GLN A C 1
ATOM 735 O O . GLN A 1 95 ? -9.792 -2.450 12.199 1.00 87.62 95 GLN A O 1
ATOM 740 N N . ASP A 1 96 ? -10.253 -0.391 12.961 1.00 88.06 96 ASP A N 1
ATOM 741 C CA . ASP A 1 96 ? -9.536 0.312 11.889 1.00 88.06 96 ASP A CA 1
ATOM 742 C C . ASP A 1 96 ? -8.045 -0.057 11.866 1.00 88.06 96 ASP A C 1
ATOM 744 O O . ASP A 1 96 ? -7.495 -0.311 10.796 1.00 88.06 96 ASP A O 1
ATOM 748 N N . ASP A 1 97 ? -7.398 -0.118 13.035 1.00 88.44 97 ASP A N 1
ATOM 749 C CA . ASP A 1 97 ? -5.988 -0.498 13.190 1.00 88.44 97 ASP A CA 1
ATOM 750 C C . ASP A 1 97 ? -5.721 -1.948 12.773 1.00 88.44 97 ASP A C 1
ATOM 752 O O . ASP A 1 97 ? -4.719 -2.229 12.100 1.00 88.44 97 ASP A O 1
ATOM 756 N N . GLU A 1 98 ? -6.618 -2.866 13.130 1.00 88.44 98 GLU A N 1
ATOM 757 C CA . GLU A 1 98 ? -6.510 -4.274 12.757 1.00 88.44 98 GLU A CA 1
ATOM 758 C C . GLU A 1 98 ? -6.626 -4.451 11.238 1.00 88.44 98 GLU A C 1
ATOM 760 O O . GLU A 1 98 ? -5.718 -4.997 10.601 1.00 88.44 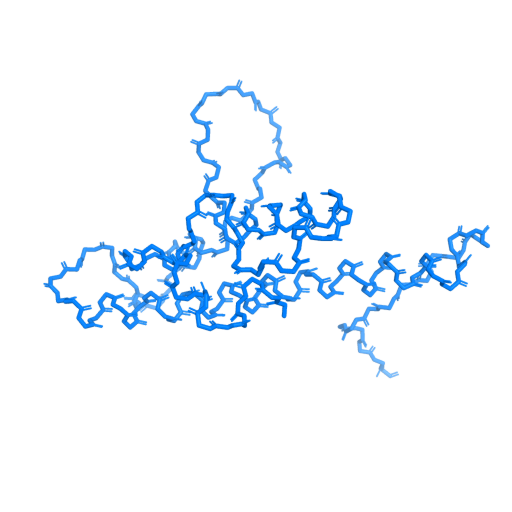98 GLU A O 1
ATOM 765 N N . ILE A 1 99 ? -7.696 -3.919 10.638 1.00 86.50 99 ILE A N 1
ATOM 766 C CA . ILE A 1 99 ? -7.948 -4.026 9.194 1.00 86.50 99 ILE A CA 1
ATOM 767 C C . ILE A 1 99 ? -6.835 -3.335 8.409 1.00 86.50 99 ILE A C 1
ATOM 769 O O . ILE A 1 99 ? -6.342 -3.879 7.416 1.00 86.50 99 ILE A O 1
ATOM 773 N N . PHE A 1 100 ? -6.385 -2.165 8.861 1.00 87.38 100 PHE A N 1
ATOM 774 C CA . PHE A 1 100 ? -5.271 -1.453 8.248 1.00 87.38 100 PHE A CA 1
ATOM 775 C C . PHE A 1 100 ? -3.984 -2.285 8.258 1.00 87.38 100 PHE A C 1
ATOM 777 O O . PHE A 1 100 ? -3.296 -2.375 7.235 1.00 87.38 100 PHE A O 1
ATOM 784 N N . THR A 1 101 ? -3.667 -2.925 9.388 1.00 87.25 101 THR A N 1
ATOM 785 C CA . THR A 1 101 ? -2.466 -3.756 9.536 1.00 87.25 101 THR A CA 1
ATOM 786 C C . THR A 1 101 ? -2.516 -4.968 8.612 1.00 87.25 101 THR A C 1
ATOM 788 O O . THR A 1 101 ? -1.551 -5.217 7.885 1.00 87.25 101 THR A O 1
ATOM 791 N N . GLN A 1 102 ? -3.646 -5.675 8.574 1.00 87.12 102 GLN A N 1
ATOM 792 C CA . GLN A 1 102 ? -3.843 -6.819 7.680 1.00 87.12 102 GLN A CA 1
ATOM 793 C C . GLN A 1 102 ? -3.733 -6.406 6.210 1.00 87.12 102 GLN A C 1
ATOM 795 O O . GLN A 1 102 ? -2.963 -6.986 5.443 1.00 87.12 102 GLN A O 1
ATOM 800 N N . THR A 1 103 ? -4.426 -5.333 5.828 1.00 86.75 103 THR A N 1
ATOM 801 C CA . THR A 1 103 ? -4.419 -4.814 4.454 1.00 86.75 103 THR A CA 1
ATOM 802 C C . THR A 1 103 ? -3.007 -4.428 4.010 1.00 86.75 103 THR A C 1
ATOM 804 O O . THR A 1 103 ? -2.562 -4.792 2.918 1.00 86.75 103 THR A O 1
ATOM 807 N N . ARG A 1 104 ? -2.254 -3.755 4.887 1.00 85.81 104 ARG A N 1
ATOM 808 C CA . ARG A 1 104 ? -0.854 -3.394 4.645 1.00 85.81 104 ARG A CA 1
ATOM 809 C C . ARG A 1 104 ? 0.026 -4.621 4.421 1.00 85.81 104 ARG A C 1
ATOM 811 O O . ARG A 1 104 ? 0.873 -4.576 3.529 1.00 85.81 104 ARG A O 1
ATOM 818 N N . LEU A 1 105 ? -0.118 -5.674 5.228 1.00 87.00 105 LEU A N 1
ATOM 819 C CA . LEU A 1 105 ? 0.687 -6.893 5.095 1.00 87.00 105 LEU A CA 1
ATOM 820 C C . LEU A 1 105 ? 0.463 -7.552 3.731 1.00 87.00 105 LEU A C 1
ATOM 822 O O . LEU A 1 105 ? 1.434 -7.875 3.046 1.00 87.00 105 LEU A O 1
ATOM 826 N N . VAL A 1 106 ? -0.793 -7.657 3.295 1.00 85.81 106 VAL A N 1
ATOM 827 C CA . VAL A 1 106 ? -1.132 -8.202 1.972 1.00 85.81 106 VAL A CA 1
ATOM 828 C C . VAL A 1 106 ? -0.567 -7.323 0.853 1.00 85.81 106 VAL A C 1
ATOM 830 O O . VAL A 1 106 ? 0.071 -7.839 -0.064 1.00 85.81 106 VAL A O 1
ATOM 833 N N . ASN A 1 107 ? -0.721 -5.996 0.938 1.00 86.81 107 ASN A N 1
ATOM 834 C CA . ASN A 1 107 ? -0.185 -5.079 -0.073 1.00 86.81 107 ASN A CA 1
ATOM 835 C C . ASN A 1 107 ? 1.354 -5.135 -0.141 1.00 86.81 107 ASN A C 1
ATOM 837 O O . ASN A 1 107 ? 1.943 -5.121 -1.220 1.00 86.81 107 ASN A O 1
ATOM 841 N N . CYS A 1 108 ? 2.026 -5.269 1.007 1.00 86.62 108 CYS A N 1
ATOM 842 C CA . CYS A 1 108 ? 3.475 -5.465 1.058 1.00 86.62 108 CYS A CA 1
ATOM 843 C C . CYS A 1 108 ? 3.893 -6.808 0.437 1.00 86.62 108 CYS A C 1
ATOM 845 O O . CYS A 1 108 ? 4.881 -6.847 -0.295 1.00 86.62 108 CYS A O 1
ATOM 847 N N . GLY A 1 109 ? 3.135 -7.884 0.672 1.00 87.06 109 GLY A N 1
ATOM 848 C CA . GLY A 1 109 ? 3.341 -9.175 0.011 1.00 87.06 109 GLY A CA 1
ATOM 849 C C . GLY A 1 109 ? 3.186 -9.085 -1.510 1.00 87.06 109 GLY A C 1
ATOM 850 O O . GLY A 1 109 ? 4.020 -9.606 -2.245 1.00 87.06 109 GLY A O 1
ATOM 851 N N . TYR A 1 110 ? 2.183 -8.350 -1.992 1.00 86.25 110 TYR A N 1
ATOM 852 C CA . TYR A 1 110 ? 1.976 -8.110 -3.422 1.00 86.25 110 TYR A CA 1
ATOM 853 C C . TYR A 1 110 ? 3.157 -7.371 -4.069 1.00 86.25 110 TYR A C 1
ATOM 855 O O . TYR A 1 110 ? 3.665 -7.776 -5.113 1.00 86.25 110 TYR A O 1
ATOM 863 N N . ILE A 1 111 ? 3.665 -6.329 -3.411 1.00 87.50 111 ILE A N 1
ATOM 864 C CA . ILE A 1 111 ? 4.847 -5.594 -3.884 1.00 87.50 111 ILE A CA 1
ATOM 865 C C . ILE A 1 111 ? 6.086 -6.487 -3.894 1.00 87.50 111 ILE A C 1
ATOM 867 O O . ILE A 1 111 ? 6.882 -6.418 -4.828 1.00 87.50 111 ILE A O 1
ATOM 871 N N . MET A 1 112 ? 6.249 -7.340 -2.880 1.00 89.31 112 MET A N 1
ATOM 872 C CA . MET A 1 112 ? 7.349 -8.298 -2.833 1.00 89.31 112 MET A CA 1
ATOM 873 C C . MET A 1 112 ? 7.319 -9.236 -4.045 1.00 89.31 112 MET A C 1
ATOM 875 O O . MET A 1 112 ? 8.357 -9.447 -4.665 1.00 89.31 112 MET A O 1
ATOM 879 N N . GLN A 1 113 ? 6.139 -9.724 -4.438 1.00 87.44 113 GLN A N 1
ATOM 880 C CA . GLN A 1 113 ? 5.982 -10.560 -5.633 1.00 87.44 113 GLN A CA 1
ATOM 881 C C . GLN A 1 113 ? 6.377 -9.824 -6.920 1.00 87.44 113 GLN A C 1
ATOM 883 O O . GLN A 1 113 ? 7.126 -10.372 -7.724 1.00 87.44 113 GLN A O 1
ATOM 888 N N . ILE A 1 114 ? 5.964 -8.562 -7.090 1.00 88.00 114 ILE A N 1
ATOM 889 C CA . ILE A 1 114 ? 6.368 -7.738 -8.247 1.00 88.00 114 ILE A CA 1
ATOM 890 C C . ILE A 1 114 ? 7.894 -7.576 -8.298 1.00 88.00 114 ILE A C 1
ATOM 892 O O . ILE A 1 114 ? 8.511 -7.693 -9.359 1.00 88.00 114 ILE A O 1
ATOM 896 N N . ILE A 1 115 ? 8.518 -7.303 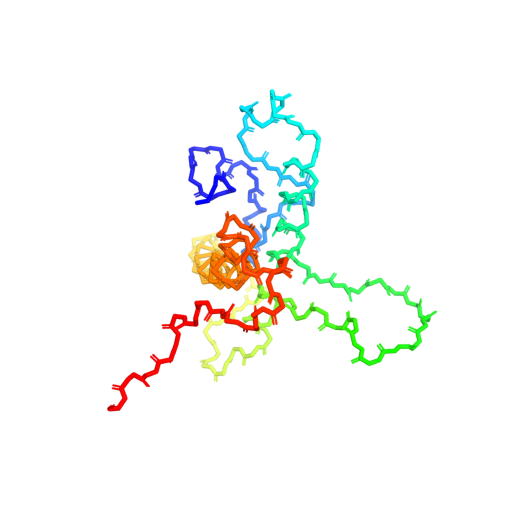-7.149 1.00 89.88 115 ILE A N 1
ATOM 897 C CA . ILE A 1 115 ? 9.962 -7.077 -7.082 1.00 89.88 115 ILE A CA 1
ATOM 898 C C . ILE A 1 115 ? 10.724 -8.371 -7.387 1.00 89.88 115 ILE A C 1
ATOM 900 O O . ILE A 1 115 ? 11.621 -8.374 -8.229 1.00 89.88 115 ILE A O 1
ATOM 904 N N . LEU A 1 116 ? 10.390 -9.470 -6.712 1.00 89.06 116 LEU A N 1
ATOM 905 C CA . LEU A 1 116 ? 11.126 -10.726 -6.850 1.00 89.06 116 LEU A CA 1
ATOM 906 C C . LEU A 1 116 ? 10.871 -11.431 -8.185 1.00 89.06 116 LEU A C 1
ATOM 908 O O . LEU A 1 116 ? 11.792 -12.027 -8.748 1.00 89.06 116 LEU A O 1
ATOM 912 N N . GLY A 1 117 ? 9.645 -11.341 -8.697 1.00 85.19 117 GLY A N 1
ATOM 913 C CA . GLY A 1 117 ? 9.286 -11.868 -10.002 1.00 85.19 117 GLY A CA 1
ATOM 914 C C . GLY A 1 117 ? 9.957 -11.065 -11.110 1.00 85.19 117 GLY A C 1
ATOM 915 O O . GLY A 1 117 ? 10.855 -11.553 -11.792 1.00 85.19 117 GLY A O 1
ATOM 916 N N . ASP A 1 118 ? 9.556 -9.813 -11.285 1.00 85.38 118 ASP A N 1
ATOM 917 C CA . ASP A 1 118 ? 9.866 -9.096 -12.521 1.00 85.38 118 ASP A CA 1
ATOM 918 C C . ASP A 1 118 ? 11.075 -8.172 -12.389 1.00 85.38 118 ASP A C 1
ATOM 920 O O . ASP A 1 118 ? 11.928 -8.124 -13.281 1.00 85.38 118 ASP A O 1
ATOM 924 N N . TYR A 1 119 ? 11.199 -7.465 -11.265 1.00 88.94 119 TYR A N 1
ATOM 925 C CA . TYR A 1 119 ? 12.246 -6.454 -11.106 1.00 88.94 119 TYR A CA 1
ATOM 926 C C . TYR A 1 119 ? 13.647 -7.068 -10.970 1.00 88.94 119 TYR A C 1
ATOM 928 O O . TYR A 1 119 ? 14.588 -6.624 -11.630 1.00 88.94 119 TYR A O 1
ATOM 936 N N . VAL A 1 120 ? 13.798 -8.127 -10.168 1.00 90.12 120 VAL A N 1
ATOM 937 C CA . VAL A 1 120 ? 15.083 -8.833 -10.010 1.00 90.12 120 VAL A CA 1
ATOM 938 C C . VAL A 1 120 ? 15.521 -9.479 -11.327 1.00 90.12 120 VAL A C 1
ATOM 940 O O . VAL A 1 120 ? 16.681 -9.342 -11.720 1.00 90.12 120 VAL A O 1
ATOM 943 N N . GLY A 1 121 ? 14.598 -10.124 -12.048 1.00 85.56 121 GLY A N 1
ATOM 944 C CA . GLY A 1 121 ? 14.885 -10.721 -13.356 1.00 85.56 121 GLY A CA 1
ATOM 945 C C . GLY A 1 121 ? 15.346 -9.692 -14.394 1.00 85.56 121 GLY A C 1
ATOM 946 O O . GLY A 1 121 ? 16.233 -9.985 -15.199 1.00 85.56 121 GLY A O 1
ATOM 947 N N . ALA A 1 122 ? 14.797 -8.474 -14.346 1.00 86.81 122 ALA A N 1
ATOM 948 C CA . ALA A 1 122 ? 15.215 -7.372 -15.208 1.00 86.81 122 ALA A CA 1
ATOM 949 C C . ALA A 1 122 ? 16.635 -6.874 -14.885 1.00 86.81 122 ALA A C 1
ATOM 951 O O . ALA A 1 122 ? 17.432 -6.684 -15.803 1.00 86.81 122 ALA A O 1
ATOM 952 N N . ILE A 1 123 ? 16.980 -6.708 -13.601 1.00 88.88 123 ILE A N 1
ATOM 953 C CA . ILE A 1 123 ? 18.314 -6.234 -13.182 1.00 88.88 123 ILE A CA 1
ATOM 954 C C . ILE A 1 123 ? 19.411 -7.247 -13.523 1.00 88.88 123 ILE A C 1
ATOM 956 O O . ILE A 1 123 ? 20.498 -6.855 -13.941 1.00 88.88 123 ILE A O 1
ATOM 960 N N . LEU A 1 124 ? 19.131 -8.544 -13.372 1.00 88.25 124 LEU A N 1
ATOM 961 C CA . LEU A 1 124 ? 20.091 -9.608 -13.677 1.00 88.25 124 LEU A CA 1
ATOM 962 C C . LEU A 1 124 ? 20.285 -9.844 -15.184 1.00 88.25 124 LEU A C 1
ATOM 964 O O . LEU A 1 124 ? 21.146 -10.628 -15.565 1.00 88.25 124 LEU A O 1
ATOM 968 N N . GLY A 1 125 ? 19.494 -9.200 -16.048 1.00 85.69 125 GLY A N 1
ATOM 969 C CA . GLY A 1 125 ? 19.592 -9.361 -17.501 1.00 85.69 125 GLY A CA 1
ATOM 970 C C . GLY A 1 125 ? 18.971 -10.649 -18.051 1.00 85.69 125 GLY A C 1
ATOM 971 O O . GLY A 1 125 ? 18.920 -10.813 -19.265 1.00 85.69 125 GLY A O 1
ATOM 972 N N . LEU A 1 126 ? 18.396 -11.503 -17.199 1.00 84.69 126 LEU A N 1
ATOM 973 C CA . LEU A 1 126 ? 17.820 -12.803 -17.578 1.00 84.69 126 LEU A CA 1
ATOM 974 C C . LEU A 1 126 ? 16.686 -12.686 -18.607 1.00 84.69 126 LEU A C 1
ATOM 976 O O . LEU A 1 126 ? 16.474 -13.589 -19.413 1.00 84.69 126 LEU A O 1
ATOM 980 N N . VAL A 1 127 ? 15.981 -11.550 -18.614 1.00 79.62 127 VAL A N 1
ATOM 981 C CA . VAL A 1 127 ? 14.945 -11.235 -19.611 1.00 79.62 127 VAL A CA 1
ATOM 982 C C . VAL A 1 127 ? 15.534 -11.116 -21.024 1.00 79.62 127 VAL A C 1
ATOM 984 O O . VAL A 1 127 ? 14.882 -11.515 -21.984 1.00 79.62 127 VAL A O 1
ATOM 987 N N . ARG A 1 128 ? 16.766 -10.604 -21.167 1.00 77.44 128 ARG A N 1
ATOM 988 C CA . ARG A 1 128 ? 17.451 -10.471 -22.469 1.00 77.44 128 ARG A CA 1
ATOM 989 C C . ARG A 1 128 ? 17.939 -11.815 -22.993 1.00 77.44 128 ARG A C 1
ATOM 991 O O . ARG A 1 128 ? 17.896 -12.043 -24.196 1.00 77.44 128 ARG A O 1
ATOM 998 N N . ASP A 1 129 ? 18.345 -12.689 -22.082 1.00 80.12 129 ASP A N 1
ATOM 999 C CA . ASP A 1 129 ? 18.831 -14.033 -22.394 1.00 80.12 129 ASP A CA 1
ATOM 1000 C C . ASP A 1 129 ? 17.680 -15.032 -22.644 1.00 80.12 129 ASP A C 1
ATOM 1002 O O . ASP A 1 129 ? 17.914 -16.202 -22.934 1.00 80.12 129 ASP A O 1
ATOM 1006 N N . GLY A 1 130 ? 16.418 -14.586 -22.540 1.00 80.56 130 GLY A N 1
ATOM 1007 C CA . GLY A 1 130 ? 15.228 -15.419 -22.750 1.00 80.56 130 GLY A CA 1
ATOM 1008 C C . GLY A 1 130 ? 14.946 -16.402 -21.609 1.00 80.56 130 GLY A C 1
ATOM 1009 O O . GLY A 1 130 ? 14.123 -17.307 -21.754 1.00 80.56 130 GLY A O 1
ATOM 1010 N N . HIS A 1 131 ? 15.607 -16.243 -20.461 1.00 78.56 131 HIS A N 1
ATOM 1011 C CA . HIS A 1 131 ? 15.421 -17.116 -19.312 1.00 78.56 131 HIS A CA 1
ATOM 1012 C C . HIS A 1 131 ? 14.159 -16.733 -18.524 1.00 78.56 131 HIS A C 1
ATOM 1014 O O . HIS A 1 131 ? 14.041 -15.642 -17.967 1.00 78.56 131 HIS A O 1
ATOM 1020 N N . ALA A 1 132 ? 13.223 -17.680 -18.412 1.00 79.38 132 ALA A N 1
ATOM 1021 C CA . ALA A 1 132 ? 11.965 -17.525 -17.672 1.00 79.38 132 ALA A CA 1
ATOM 1022 C C . ALA A 1 132 ? 12.119 -17.648 -16.142 1.00 79.38 132 ALA A C 1
ATOM 1024 O O . ALA A 1 132 ? 11.132 -17.803 -15.428 1.00 79.38 132 ALA A O 1
ATOM 1025 N N . TRP A 1 133 ? 13.349 -17.623 -15.623 1.00 82.94 133 TRP A N 1
ATOM 1026 C CA . TRP A 1 133 ? 13.589 -17.772 -14.192 1.00 82.94 133 TRP A CA 1
ATOM 1027 C C . TRP A 1 133 ? 13.006 -16.587 -13.412 1.00 82.94 133 TRP A C 1
ATOM 1029 O O . TRP A 1 133 ? 13.128 -15.427 -13.818 1.00 82.94 133 TRP A O 1
ATOM 1039 N N . ARG A 1 134 ? 12.359 -16.898 -12.289 1.00 80.19 134 ARG A N 1
ATOM 1040 C CA . ARG A 1 134 ? 11.716 -15.955 -11.371 1.00 80.19 134 ARG A CA 1
ATOM 1041 C C . ARG A 1 134 ? 12.024 -16.396 -9.945 1.00 80.19 134 ARG A C 1
ATOM 1043 O O . ARG A 1 134 ? 12.018 -17.600 -9.672 1.00 80.19 134 ARG A O 1
ATOM 1050 N N . LEU A 1 135 ? 12.308 -15.444 -9.055 1.00 83.94 135 LEU A N 1
ATOM 1051 C CA . LEU A 1 135 ? 12.517 -15.765 -7.648 1.00 83.94 135 LEU A CA 1
ATOM 1052 C C . LEU A 1 135 ? 11.152 -15.911 -6.975 1.00 83.94 135 LEU A C 1
ATOM 1054 O O . LEU A 1 135 ? 10.503 -14.920 -6.656 1.00 83.94 135 LEU A O 1
ATOM 1058 N N . ASP A 1 136 ? 10.721 -17.154 -6.788 1.00 83.25 136 ASP A N 1
ATOM 1059 C CA . ASP A 1 136 ? 9.477 -17.474 -6.095 1.00 83.25 136 ASP A CA 1
ATOM 1060 C C . ASP A 1 136 ? 9.752 -17.697 -4.596 1.00 83.25 136 ASP A C 1
ATOM 1062 O O . ASP A 1 136 ? 10.389 -18.694 -4.239 1.00 83.25 136 ASP A O 1
ATOM 1066 N N . PRO A 1 137 ? 9.295 -16.796 -3.705 1.00 79.50 137 PRO A N 1
ATOM 1067 C CA . PRO A 1 137 ? 9.515 -16.924 -2.267 1.00 79.50 137 PRO A CA 1
ATOM 1068 C C . PRO A 1 137 ? 8.682 -18.040 -1.617 1.00 79.50 137 PRO A C 1
ATOM 1070 O O . PRO A 1 137 ? 8.934 -18.376 -0.463 1.00 79.50 137 PRO A O 1
ATOM 1073 N N . LEU A 1 138 ? 7.688 -18.597 -2.318 1.00 83.44 138 LEU A N 1
ATOM 1074 C CA . LEU A 1 138 ? 6.814 -19.662 -1.813 1.00 83.44 138 LEU A CA 1
ATOM 1075 C C . LEU A 1 138 ? 7.234 -21.050 -2.305 1.00 83.44 138 LEU A C 1
ATOM 1077 O O . LEU A 1 138 ? 6.646 -22.055 -1.897 1.00 83.44 138 LEU A O 1
ATOM 1081 N N . LYS A 1 139 ? 8.246 -21.128 -3.175 1.00 83.44 139 LYS A N 1
ATOM 1082 C CA . LYS A 1 139 ? 8.718 -22.396 -3.717 1.00 83.44 139 LYS A CA 1
ATOM 1083 C C . LYS A 1 139 ? 9.400 -23.216 -2.626 1.00 83.44 139 LYS A C 1
ATOM 1085 O O . LYS A 1 139 ? 10.502 -22.902 -2.184 1.00 83.44 139 LYS A O 1
ATOM 1090 N N . VAL A 1 140 ? 8.752 -24.306 -2.228 1.00 80.06 140 VAL A N 1
ATOM 1091 C CA . VAL A 1 140 ? 9.344 -25.292 -1.323 1.00 80.06 140 VAL A CA 1
ATOM 1092 C C . VAL A 1 140 ? 10.386 -26.097 -2.098 1.00 80.06 140 VAL A C 1
ATOM 1094 O O . VAL A 1 140 ? 10.087 -26.702 -3.130 1.00 80.06 140 VAL A O 1
ATOM 1097 N N . HIS A 1 141 ? 11.626 -26.076 -1.615 1.00 71.00 141 HIS A N 1
ATOM 1098 C CA . HIS A 1 141 ? 12.656 -27.005 -2.060 1.00 71.00 141 HIS A CA 1
ATOM 1099 C C . HIS A 1 141 ? 12.425 -28.329 -1.329 1.00 71.00 141 HIS A C 1
ATOM 1101 O O . HIS A 1 141 ? 12.664 -28.411 -0.126 1.00 71.00 141 HIS A O 1
ATOM 1107 N N . ASN A 1 142 ? 11.887 -29.312 -2.050 1.00 56.03 142 ASN A N 1
ATOM 1108 C CA . ASN A 1 142 ? 11.822 -30.700 -1.589 1.00 56.03 142 ASN A CA 1
ATOM 1109 C C . ASN A 1 142 ? 13.209 -31.343 -1.613 1.00 56.03 142 ASN A C 1
ATOM 1111 O O . ASN A 1 142 ? 13.966 -31.039 -2.566 1.00 56.03 142 ASN A O 1
#

Organism: NCBI:txid153913

Secondary structure (DSSP, 8-state):
-TTSSSTHHHHTB--SSS-PBPTT----GGGGGS-HHHHHHHHHHHHHHH------S----TT-----HHHHHHHH-TTS---S--S-HHHHHHHHHHHHHHHHHHHHHHHHHHIIIIIHHHHTTTTTTT------TT----

Radius of gyration: 18.06 Å; chains: 1; bounding box: 42×46×44 Å

Foldseek 3Di:
DQQCDDPQVVVQAPLLLLLAGPQLDGRDPVCVVPPVVSSVVVNVLSCLLHDPPPPDDDDDDDPPCSDHQSVCCVVVCVVVQGDNDDPDSVSSNVSSVVSNVRSVVVSVVVVVQCCQAPVVCVVVCVVVVVHNDGRDPPDDDD

pLDDT: mean 76.55, std 16.37, range [27.58, 92.88]

Sequence (1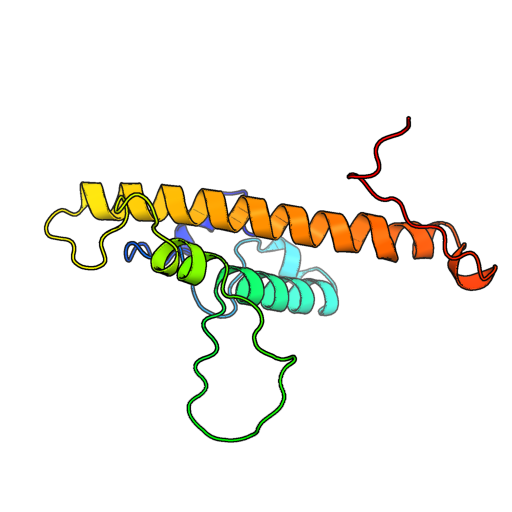42 aa):
MKLYESEGATLIRRKDGTGRLWEDVFADSRLLHMPAASCALLVLLCRNHNICLCFSKAFSCADACVQCIADKILVINEHGNYTQTFTDEVSRIAQDDEIFTQTRLVNCGYIMQIILGDYVGAILGLVRDGHAWRLDPLKVHN